Protein AF-A0A8X6MAU3-F1 (afdb_monomer)

Sequence (126 aa):
MGFRVGMELERVCPLLLAALVAVCYSNSLSCGFAYDDIAAVRDNRDLRPHTPLSSIFLNDFWGMPIKKEGSHKSHRLSLDSPDSMNYAVHGLRPFGYHLGECLPMPVRLLFTGTDYFDLTISMFPK

Organism: Nephila pilipes (NCBI:txid299642)

Structure (mmCIF, N/CA/C/O backbone):
data_AF-A0A8X6MAU3-F1
#
_entry.id   AF-A0A8X6MAU3-F1
#
loop_
_atom_site.group_PDB
_atom_site.id
_atom_site.type_symbol
_atom_site.label_atom_id
_atom_site.label_alt_id
_atom_site.label_comp_id
_atom_site.label_asym_id
_atom_site.label_entity_id
_atom_site.label_seq_id
_atom_site.pdbx_PDB_ins_code
_atom_site.Cartn_x
_atom_site.Cartn_y
_atom_site.Cartn_z
_atom_site.occupancy
_atom_site.B_iso_or_equiv
_atom_site.auth_seq_id
_atom_site.auth_comp_id
_atom_site.auth_asym_id
_atom_site.auth_atom_id
_atom_site.pdbx_PDB_model_num
ATOM 1 N N . MET A 1 1 ? 24.290 10.686 -36.282 1.00 55.31 1 MET A N 1
ATOM 2 C CA . MET A 1 1 ? 23.936 9.322 -35.821 1.00 55.31 1 MET A CA 1
ATOM 3 C C . MET A 1 1 ? 23.954 9.200 -34.290 1.00 55.31 1 MET A C 1
ATOM 5 O O . MET A 1 1 ? 22.943 8.794 -33.740 1.00 55.31 1 MET A O 1
ATOM 9 N N . GLY A 1 2 ? 25.026 9.608 -33.588 1.00 59.75 2 GLY A N 1
ATOM 10 C CA . GLY A 1 2 ? 25.167 9.419 -32.126 1.00 59.75 2 GLY A CA 1
ATOM 11 C C . GLY A 1 2 ? 24.144 10.132 -31.223 1.00 59.75 2 GLY A C 1
ATOM 12 O O . GLY A 1 2 ? 23.705 9.555 -30.238 1.00 59.75 2 GLY A O 1
ATOM 13 N N . PHE A 1 3 ? 23.681 11.331 -31.590 1.00 60.38 3 PHE A N 1
ATOM 14 C CA . PHE A 1 3 ? 22.707 12.089 -30.780 1.00 60.38 3 PHE A CA 1
ATOM 15 C C . PHE A 1 3 ? 21.308 11.442 -30.741 1.00 60.38 3 PHE A C 1
ATOM 17 O O . PHE A 1 3 ? 20.596 11.531 -29.749 1.00 60.38 3 PHE A O 1
ATOM 24 N N . ARG A 1 4 ? 20.921 10.740 -31.818 1.00 65.25 4 ARG A N 1
ATOM 25 C CA . ARG A 1 4 ? 19.643 10.012 -31.900 1.00 65.25 4 ARG A CA 1
ATOM 26 C C . ARG A 1 4 ? 19.682 8.718 -31.087 1.00 65.25 4 ARG A C 1
ATOM 28 O O . ARG A 1 4 ? 18.721 8.417 -30.401 1.00 65.25 4 ARG A O 1
ATOM 35 N N . VAL A 1 5 ? 20.804 7.996 -31.125 1.00 65.31 5 VAL A N 1
ATOM 36 C CA . VAL A 1 5 ? 20.996 6.756 -30.353 1.00 65.31 5 VAL A CA 1
ATOM 37 C C . VAL A 1 5 ? 21.020 7.034 -28.846 1.00 65.31 5 VAL A C 1
ATOM 39 O O . VAL A 1 5 ? 20.418 6.278 -28.093 1.00 65.31 5 VAL A O 1
ATOM 42 N N . GLY A 1 6 ? 21.641 8.138 -28.409 1.00 67.38 6 GLY A N 1
ATOM 43 C CA . GLY A 1 6 ? 21.634 8.546 -26.998 1.00 67.38 6 GLY A CA 1
ATOM 44 C C . GLY A 1 6 ? 20.224 8.799 -26.450 1.00 67.38 6 GLY A C 1
ATOM 45 O O . GLY A 1 6 ? 19.868 8.251 -25.414 1.00 67.38 6 GLY A O 1
ATOM 46 N N . MET A 1 7 ? 19.389 9.541 -27.188 1.00 62.12 7 MET A N 1
ATOM 47 C CA . MET A 1 7 ? 18.000 9.816 -26.780 1.00 62.12 7 MET A CA 1
ATOM 48 C C . MET A 1 7 ? 17.105 8.567 -26.759 1.00 62.12 7 MET A C 1
ATOM 50 O O . MET A 1 7 ? 16.216 8.470 -25.917 1.00 62.12 7 MET A O 1
ATOM 54 N N . GLU A 1 8 ? 17.309 7.616 -27.674 1.00 68.00 8 GLU A N 1
ATOM 55 C CA . GLU A 1 8 ? 16.559 6.352 -27.666 1.00 68.00 8 GLU A CA 1
ATOM 56 C C . GLU A 1 8 ? 16.967 5.481 -26.470 1.00 68.00 8 GLU A C 1
ATOM 58 O O . GLU A 1 8 ? 16.110 4.906 -25.802 1.00 68.00 8 GLU A O 1
ATOM 63 N N . LEU A 1 9 ? 18.259 5.440 -26.131 1.00 67.12 9 LEU A N 1
ATOM 64 C CA . LEU A 1 9 ? 18.753 4.665 -24.994 1.00 67.12 9 LEU A CA 1
ATOM 65 C C . LEU A 1 9 ? 18.227 5.209 -23.653 1.00 67.12 9 LEU A C 1
ATOM 67 O O . LEU A 1 9 ? 17.801 4.426 -22.808 1.00 67.12 9 LEU A O 1
ATOM 71 N N . GLU A 1 10 ? 18.161 6.533 -23.483 1.00 73.12 10 GLU A N 1
ATOM 72 C CA . GLU A 1 10 ? 17.582 7.165 -22.284 1.00 73.12 10 GLU A CA 1
ATOM 73 C C . GLU A 1 10 ? 16.088 6.866 -22.092 1.00 73.12 10 GLU A C 1
ATOM 75 O O . GLU A 1 10 ? 15.603 6.850 -20.963 1.00 73.12 10 GLU A O 1
ATOM 80 N N . ARG A 1 11 ? 15.352 6.586 -23.173 1.00 73.69 11 ARG A N 1
ATOM 81 C CA . ARG A 1 11 ? 13.930 6.206 -23.113 1.00 73.69 11 ARG A CA 1
ATOM 82 C C . ARG A 1 11 ? 13.731 4.704 -22.926 1.00 73.69 11 ARG A C 1
ATOM 84 O O . ARG A 1 11 ? 12.782 4.292 -22.265 1.00 73.69 11 ARG A O 1
ATOM 91 N N . VAL A 1 12 ? 14.618 3.887 -23.488 1.00 77.25 12 VAL A N 1
ATOM 92 C CA . VAL A 1 12 ? 14.520 2.420 -23.460 1.00 77.25 12 VAL A CA 1
ATOM 93 C C . VAL A 1 12 ? 15.030 1.838 -22.139 1.00 77.25 12 VAL A C 1
ATOM 95 O O . VAL A 1 12 ? 14.399 0.937 -21.589 1.00 77.25 12 VAL A O 1
ATOM 98 N N . CYS A 1 13 ? 16.117 2.371 -21.577 1.00 81.81 13 CYS A N 1
ATOM 99 C CA . CYS A 1 13 ? 16.667 1.927 -20.293 1.00 81.81 13 CYS A CA 1
ATOM 100 C C . CYS A 1 13 ? 15.652 1.909 -19.131 1.00 81.81 13 CYS A C 1
ATOM 102 O O . CYS A 1 13 ? 15.557 0.875 -18.466 1.00 81.81 13 CYS A O 1
ATOM 104 N N . PRO A 1 14 ? 14.860 2.970 -18.866 1.00 83.56 14 PRO A N 1
ATOM 105 C CA . PRO A 1 14 ? 13.889 2.946 -17.772 1.00 83.56 14 PRO A CA 1
ATOM 106 C C . PRO A 1 14 ? 12.753 1.944 -18.009 1.00 83.56 14 PRO A C 1
ATOM 108 O O . PRO A 1 14 ? 12.280 1.335 -17.053 1.00 83.56 14 PRO A O 1
ATOM 111 N N . LEU A 1 15 ? 12.345 1.717 -19.263 1.00 83.88 15 LEU A N 1
ATOM 112 C CA . LEU A 1 15 ? 11.324 0.718 -19.601 1.00 83.88 15 LEU A CA 1
ATOM 113 C C . LEU A 1 15 ? 11.836 -0.710 -19.388 1.00 83.88 15 LEU A C 1
ATOM 115 O O . LEU A 1 15 ? 11.117 -1.544 -18.844 1.00 83.88 15 LEU A O 1
ATOM 119 N N . LEU A 1 16 ? 13.087 -0.983 -19.769 1.00 86.19 16 LEU A N 1
ATOM 120 C CA . LEU A 1 16 ? 13.729 -2.274 -19.521 1.00 86.19 16 LEU A CA 1
ATOM 121 C C . LEU A 1 16 ? 13.905 -2.539 -18.024 1.00 86.19 16 LEU A C 1
ATOM 123 O O . LEU A 1 16 ? 13.628 -3.643 -17.566 1.00 86.19 16 LEU A O 1
ATOM 127 N N . LEU A 1 17 ? 14.315 -1.526 -17.257 1.00 84.56 17 LEU A N 1
ATOM 128 C CA . LEU A 1 17 ? 14.415 -1.623 -15.801 1.00 84.56 17 LEU A CA 1
ATOM 129 C C . LEU A 1 17 ? 13.045 -1.869 -15.162 1.00 84.56 17 LEU A C 1
ATOM 131 O O . LEU A 1 17 ? 12.924 -2.759 -14.326 1.00 84.56 17 LEU A O 1
ATOM 135 N N . ALA A 1 18 ? 12.006 -1.144 -15.585 1.00 83.50 18 ALA A N 1
ATOM 136 C CA . ALA A 1 18 ? 10.645 -1.355 -15.094 1.00 83.50 18 ALA A CA 1
ATOM 137 C C . ALA A 1 18 ? 10.136 -2.772 -15.407 1.00 83.50 18 ALA A C 1
ATOM 139 O O . ALA A 1 18 ? 9.569 -3.424 -14.534 1.00 83.50 18 ALA A O 1
ATOM 140 N N . ALA A 1 19 ? 10.387 -3.279 -16.618 1.00 85.00 19 ALA A N 1
ATOM 141 C CA . ALA A 1 19 ? 10.021 -4.640 -17.002 1.00 85.00 19 ALA A CA 1
ATOM 142 C C . ALA A 1 19 ? 10.773 -5.695 -16.178 1.00 85.00 19 ALA A C 1
ATOM 144 O O . ALA A 1 19 ? 10.167 -6.662 -15.722 1.00 85.00 19 ALA A O 1
ATOM 145 N N . LEU A 1 20 ? 12.075 -5.502 -15.946 1.00 86.69 20 LEU A N 1
ATOM 146 C CA . LEU A 1 20 ? 12.877 -6.407 -15.126 1.00 86.69 20 LEU A CA 1
ATOM 147 C C . LEU A 1 20 ? 12.354 -6.457 -13.684 1.00 86.69 20 LEU A C 1
ATOM 149 O O . LEU A 1 20 ? 12.156 -7.542 -13.146 1.00 86.69 20 LEU A O 1
ATOM 153 N N . VAL A 1 21 ? 12.075 -5.295 -13.085 1.00 84.00 21 VAL A N 1
ATOM 154 C CA . VAL A 1 21 ? 11.490 -5.189 -11.740 1.00 84.00 21 VAL A CA 1
ATOM 155 C C . VAL A 1 21 ? 10.139 -5.905 -11.689 1.00 84.00 21 VAL A C 1
ATOM 157 O O . VAL A 1 21 ? 9.944 -6.760 -10.830 1.00 84.00 21 VAL A O 1
ATOM 160 N N . ALA A 1 22 ? 9.242 -5.646 -12.643 1.00 82.62 22 ALA A N 1
ATOM 161 C CA . ALA A 1 22 ? 7.939 -6.306 -12.698 1.00 82.62 22 ALA A CA 1
ATOM 162 C C . ALA A 1 22 ? 8.058 -7.837 -12.791 1.00 82.62 22 ALA A C 1
ATOM 164 O O . ALA A 1 22 ? 7.322 -8.554 -12.119 1.00 82.62 22 ALA A O 1
ATOM 165 N N . VAL A 1 23 ? 9.007 -8.360 -13.576 1.00 86.50 23 VAL A N 1
ATOM 166 C CA . VAL A 1 23 ? 9.257 -9.809 -13.661 1.00 86.50 23 VAL A CA 1
ATOM 167 C C . VAL A 1 23 ? 9.797 -10.352 -12.338 1.00 86.50 23 VAL A C 1
ATOM 169 O O . VAL A 1 23 ? 9.287 -11.361 -11.851 1.00 86.50 23 VAL A O 1
ATOM 172 N N . CYS A 1 24 ? 10.780 -9.685 -11.730 1.00 84.69 24 CYS A N 1
ATOM 173 C CA . CYS A 1 24 ? 11.375 -10.106 -10.460 1.00 84.69 24 CYS A CA 1
ATOM 174 C C . CYS A 1 24 ? 10.362 -10.156 -9.309 1.00 84.69 24 CYS A C 1
ATOM 176 O O . CYS A 1 24 ? 10.448 -11.065 -8.489 1.00 84.69 24 CYS A O 1
ATOM 178 N N . TYR A 1 25 ? 9.413 -9.215 -9.267 1.00 81.56 25 TYR A N 1
ATOM 179 C CA . TYR A 1 25 ? 8.375 -9.146 -8.233 1.00 81.56 25 TYR A CA 1
ATOM 180 C C . TYR A 1 25 ? 7.060 -9.829 -8.629 1.00 81.56 25 TYR A C 1
ATOM 182 O O . TYR A 1 25 ? 6.158 -9.939 -7.809 1.00 81.56 25 TYR A O 1
ATOM 1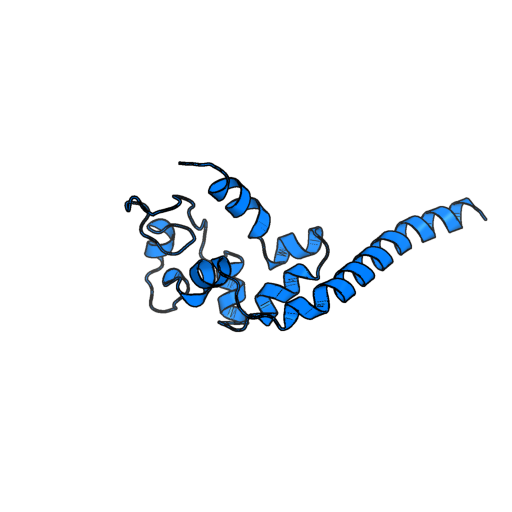90 N N . SER A 1 26 ? 6.930 -10.367 -9.844 1.00 82.44 26 SER A N 1
ATOM 191 C CA . SER A 1 26 ? 5.694 -11.040 -10.282 1.00 82.44 26 SER A CA 1
ATOM 192 C C . SER A 1 26 ? 5.281 -12.217 -9.387 1.00 82.44 26 SER A C 1
ATOM 194 O O . SER A 1 26 ? 4.095 -12.524 -9.261 1.00 82.44 26 SER A O 1
ATOM 196 N N . ASN A 1 27 ? 6.247 -12.860 -8.726 1.00 84.19 27 ASN A N 1
ATOM 197 C CA . ASN A 1 27 ? 5.998 -13.932 -7.768 1.00 84.19 27 ASN A CA 1
ATOM 198 C C . ASN A 1 27 ? 5.287 -13.442 -6.494 1.00 84.19 27 ASN A C 1
ATOM 200 O O . ASN A 1 27 ? 4.535 -14.214 -5.899 1.00 84.19 27 ASN A O 1
ATOM 204 N N . SER A 1 28 ? 5.474 -12.179 -6.095 1.00 79.44 28 SER A N 1
ATOM 205 C CA . SER A 1 28 ? 4.835 -11.610 -4.904 1.00 79.44 28 SER A CA 1
ATOM 206 C C . SER A 1 28 ? 3.335 -11.385 -5.100 1.00 79.44 28 SER A C 1
ATOM 208 O O . SER A 1 28 ? 2.581 -11.417 -4.133 1.00 79.44 28 SER A O 1
ATOM 210 N N . LEU A 1 29 ? 2.864 -11.277 -6.349 1.00 78.75 29 LEU A N 1
ATOM 211 C CA . LEU A 1 29 ? 1.441 -11.111 -6.675 1.00 78.75 29 LEU A CA 1
ATOM 212 C C . LEU A 1 29 ? 0.566 -12.273 -6.193 1.00 78.75 29 LEU A C 1
ATOM 214 O O . LEU A 1 29 ? -0.632 -12.099 -5.969 1.00 78.75 29 LEU A O 1
ATOM 218 N N . SER A 1 30 ? 1.155 -13.463 -6.061 1.00 80.06 30 SER A N 1
ATOM 219 C CA . SER A 1 30 ? 0.460 -14.664 -5.583 1.00 80.06 30 SER A CA 1
ATOM 220 C C . SER A 1 30 ? 0.566 -14.853 -4.067 1.00 80.06 30 SER A C 1
ATOM 222 O O . SER A 1 30 ? 0.013 -15.816 -3.533 1.00 80.06 30 SER A O 1
ATOM 224 N N . CYS A 1 31 ? 1.269 -13.963 -3.363 1.00 83.19 31 CYS A N 1
ATOM 225 C CA . CYS A 1 31 ? 1.396 -1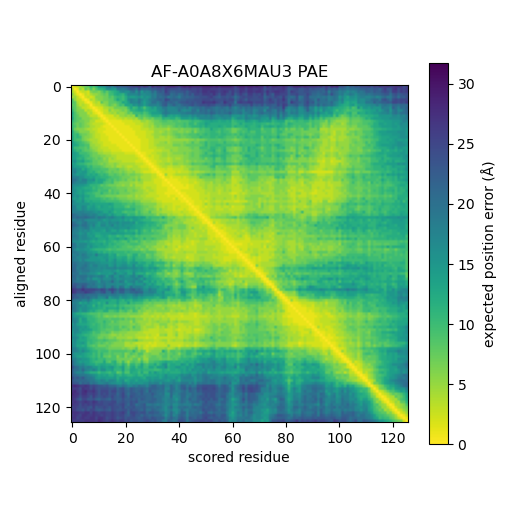4.027 -1.915 1.00 83.19 31 CYS A CA 1
ATOM 226 C C . CYS A 1 31 ? 0.099 -13.600 -1.216 1.00 83.19 31 CYS A C 1
ATOM 228 O O . CYS A 1 31 ? -0.708 -12.829 -1.736 1.00 83.19 31 CYS A O 1
ATOM 230 N N . GLY A 1 32 ? -0.093 -14.115 -0.001 1.00 82.00 32 GLY A N 1
ATOM 231 C CA . GLY A 1 32 ? -1.137 -13.641 0.904 1.00 82.00 32 GLY A CA 1
ATOM 232 C C . GLY A 1 32 ? -0.823 -12.257 1.475 1.00 82.00 32 GLY A C 1
ATOM 233 O O . GLY A 1 32 ? 0.194 -11.649 1.147 1.00 82.00 32 GLY A O 1
ATOM 234 N N . PHE A 1 33 ? -1.698 -11.777 2.354 1.00 81.12 33 PHE A N 1
ATOM 235 C CA . PHE A 1 33 ? -1.437 -10.573 3.140 1.00 81.12 33 PHE A CA 1
ATOM 236 C C . PHE A 1 33 ? -0.263 -10.787 4.098 1.00 81.12 33 PHE A C 1
ATOM 238 O O . PHE A 1 33 ? -0.209 -11.805 4.798 1.00 81.12 33 PHE A O 1
ATOM 245 N N . ALA A 1 34 ? 0.657 -9.827 4.121 1.00 80.00 34 ALA A N 1
ATOM 246 C CA . ALA A 1 34 ? 1.715 -9.754 5.113 1.00 80.00 34 ALA A CA 1
ATOM 247 C C . ALA A 1 34 ? 1.164 -9.236 6.456 1.00 80.00 34 ALA A C 1
ATOM 249 O O . ALA A 1 34 ? -0.019 -8.921 6.592 1.00 80.00 34 ALA A O 1
ATOM 250 N N . TYR A 1 35 ? 2.021 -9.198 7.478 1.00 75.44 35 TYR A N 1
ATOM 251 C CA . TYR A 1 35 ? 1.625 -8.894 8.857 1.00 75.44 35 TYR A CA 1
ATOM 252 C C . TYR A 1 35 ? 0.879 -7.556 8.993 1.00 75.44 35 TYR A C 1
ATOM 254 O O . TYR A 1 35 ? -0.176 -7.504 9.623 1.00 75.44 35 TYR A O 1
ATOM 262 N N . ASP A 1 36 ? 1.382 -6.508 8.345 1.00 76.31 36 ASP A N 1
ATOM 263 C CA . ASP A 1 36 ? 0.778 -5.177 8.396 1.00 76.31 36 ASP A CA 1
ATOM 264 C C . ASP A 1 36 ? -0.513 -5.110 7.559 1.00 76.31 36 ASP A C 1
ATOM 266 O O . ASP A 1 36 ? -1.547 -4.649 8.046 1.00 76.31 36 ASP A O 1
ATOM 270 N N . ASP A 1 37 ? -0.529 -5.689 6.355 1.00 76.94 37 ASP A N 1
ATOM 271 C CA . ASP A 1 37 ? -1.728 -5.744 5.501 1.00 76.94 37 ASP A CA 1
ATOM 272 C C . ASP A 1 37 ? -2.935 -6.357 6.228 1.00 76.94 37 ASP A C 1
ATOM 274 O O . ASP A 1 37 ? -4.083 -5.930 6.072 1.00 76.94 37 ASP A O 1
ATOM 278 N N . ILE A 1 38 ? -2.679 -7.373 7.056 1.00 79.19 38 ILE A N 1
ATOM 279 C CA . ILE A 1 38 ? -3.704 -8.015 7.873 1.00 79.19 38 ILE A CA 1
ATOM 280 C C . ILE A 1 38 ? -4.375 -6.993 8.794 1.00 79.19 38 ILE A C 1
ATOM 282 O O . ILE A 1 38 ? -5.604 -6.937 8.837 1.00 79.19 38 ILE A O 1
ATOM 286 N N . ALA A 1 39 ? -3.599 -6.180 9.506 1.00 79.50 39 ALA A N 1
ATOM 287 C CA . ALA A 1 39 ? -4.145 -5.187 10.418 1.00 79.50 39 ALA A CA 1
ATOM 288 C C . ALA A 1 39 ? -4.850 -4.051 9.658 1.00 79.50 39 ALA A C 1
ATOM 290 O O . ALA A 1 39 ? -5.964 -3.679 10.020 1.00 79.50 39 ALA A O 1
ATOM 291 N N . ALA A 1 40 ? -4.252 -3.548 8.574 1.00 76.00 40 ALA A N 1
ATOM 292 C CA . ALA A 1 40 ? -4.762 -2.394 7.827 1.00 76.00 40 ALA A CA 1
ATOM 293 C C . ALA A 1 40 ? -6.002 -2.693 6.968 1.00 76.00 40 ALA A C 1
ATOM 295 O O . ALA A 1 40 ? -6.835 -1.804 6.755 1.00 76.00 40 ALA A O 1
ATOM 296 N N . VAL A 1 41 ? -6.133 -3.930 6.476 1.00 80.19 41 VAL A N 1
ATOM 297 C CA . VAL A 1 41 ? -7.167 -4.330 5.509 1.00 80.19 41 VAL A CA 1
ATOM 298 C C . VAL A 1 41 ? -8.122 -5.361 6.100 1.00 80.19 41 VAL A C 1
ATOM 300 O O . VAL A 1 41 ? -9.344 -5.165 6.138 1.00 80.19 41 VAL A O 1
ATOM 303 N N . ARG A 1 42 ? -7.579 -6.494 6.557 1.00 82.12 42 ARG A N 1
ATOM 304 C CA . ARG A 1 42 ? -8.405 -7.624 6.988 1.00 82.12 42 ARG A CA 1
ATOM 305 C C . ARG A 1 42 ? -9.082 -7.349 8.318 1.00 82.12 42 ARG A C 1
ATOM 307 O O . ARG A 1 42 ? -10.274 -7.606 8.429 1.00 82.12 42 ARG A O 1
ATOM 314 N N . ASP A 1 43 ? -8.369 -6.821 9.298 1.00 82.88 43 ASP A N 1
ATOM 315 C CA . ASP A 1 43 ? -8.879 -6.684 10.662 1.00 82.88 43 ASP A CA 1
ATOM 316 C C . ASP A 1 43 ? -9.404 -5.263 10.941 1.00 82.88 43 ASP A C 1
ATOM 318 O O . ASP A 1 43 ? -10.172 -5.056 11.886 1.00 82.88 43 ASP A O 1
ATOM 322 N N . ASN A 1 44 ? -9.102 -4.311 10.052 1.00 83.75 44 ASN A N 1
ATOM 323 C CA . ASN A 1 44 ? -9.605 -2.948 10.123 1.00 83.75 44 ASN A CA 1
ATOM 324 C C . ASN A 1 44 ? -11.129 -2.896 9.924 1.00 83.75 44 ASN A C 1
ATOM 326 O O . ASN A 1 44 ? -11.675 -3.198 8.856 1.00 83.75 44 ASN A O 1
ATOM 330 N N . ARG A 1 45 ? -11.831 -2.485 10.981 1.00 81.81 45 ARG A N 1
ATOM 331 C CA . ARG A 1 45 ? -13.292 -2.360 10.994 1.00 81.81 45 ARG A CA 1
ATOM 332 C C . ARG A 1 45 ? -13.782 -1.130 10.242 1.00 81.81 45 ARG A C 1
ATOM 334 O O . ARG A 1 45 ? -14.927 -1.140 9.800 1.00 81.81 45 ARG A O 1
ATOM 341 N N . ASP A 1 46 ? -12.942 -0.123 10.044 1.00 81.94 46 ASP A N 1
ATOM 342 C CA . ASP A 1 46 ? -13.319 1.122 9.370 1.00 81.94 46 ASP A CA 1
ATOM 343 C C . ASP A 1 46 ? -13.578 0.922 7.873 1.00 81.94 46 ASP A C 1
ATOM 345 O O . ASP A 1 46 ? -14.315 1.685 7.261 1.00 81.94 46 ASP A O 1
ATOM 349 N N . LEU A 1 47 ? -13.067 -0.172 7.299 1.00 79.19 47 LEU A N 1
ATOM 350 C CA . LEU A 1 47 ? -13.345 -0.586 5.922 1.00 79.19 47 LEU A CA 1
ATOM 351 C C . LEU A 1 47 ? -14.708 -1.273 5.746 1.00 79.19 47 LEU A C 1
ATOM 353 O O . LEU A 1 47 ? -15.088 -1.632 4.632 1.00 79.19 47 LEU A O 1
ATOM 357 N N . ARG A 1 48 ? -15.443 -1.537 6.833 1.00 84.69 48 ARG A N 1
ATOM 358 C CA . ARG A 1 48 ? -16.722 -2.248 6.753 1.00 84.69 48 ARG A CA 1
ATOM 359 C C . ARG A 1 48 ? -17.855 -1.277 6.423 1.00 84.69 48 ARG A C 1
ATOM 361 O O . ARG A 1 48 ? -17.963 -0.240 7.069 1.00 84.69 48 ARG A O 1
ATOM 368 N N . PRO A 1 49 ? -18.781 -1.652 5.521 1.00 75.12 49 PRO A N 1
ATOM 369 C CA . PRO A 1 49 ? -19.870 -0.770 5.091 1.00 75.12 49 PRO A CA 1
ATOM 370 C C . PRO A 1 49 ? -20.848 -0.404 6.219 1.00 75.12 49 PRO A C 1
ATOM 372 O O . PRO A 1 49 ? -21.604 0.553 6.097 1.00 75.12 49 PRO A O 1
ATOM 375 N N . HIS A 1 50 ? -20.855 -1.168 7.314 1.00 78.75 50 HIS A N 1
ATOM 376 C CA . HIS A 1 50 ? -21.711 -0.930 8.479 1.00 78.75 50 HIS A CA 1
ATOM 377 C C . HIS A 1 50 ? -21.056 -0.054 9.554 1.00 78.75 50 HIS A C 1
ATOM 379 O O . HIS A 1 50 ? -21.705 0.276 10.547 1.00 78.75 50 HIS A O 1
ATOM 385 N N . THR A 1 51 ? -19.780 0.294 9.395 1.00 78.50 51 THR A N 1
ATOM 386 C CA . THR A 1 51 ? -19.062 1.111 10.370 1.00 78.50 51 THR A CA 1
ATOM 387 C C . THR A 1 51 ? -19.388 2.587 10.133 1.00 78.50 51 THR A C 1
ATOM 389 O O . THR A 1 51 ? -19.350 3.049 8.992 1.00 78.50 51 THR A O 1
ATOM 392 N N . PRO A 1 52 ? -19.748 3.352 11.181 1.00 80.38 52 PRO A N 1
ATOM 393 C CA . PRO A 1 52 ? -20.059 4.764 11.024 1.00 80.38 52 PRO A CA 1
ATOM 394 C C . PRO A 1 52 ? -18.820 5.539 10.572 1.00 80.38 52 PRO A C 1
ATOM 396 O O . PRO A 1 52 ? -17.759 5.404 11.167 1.00 80.38 52 PRO A O 1
ATOM 399 N N . LEU A 1 53 ? -18.982 6.426 9.587 1.00 74.94 53 LEU A N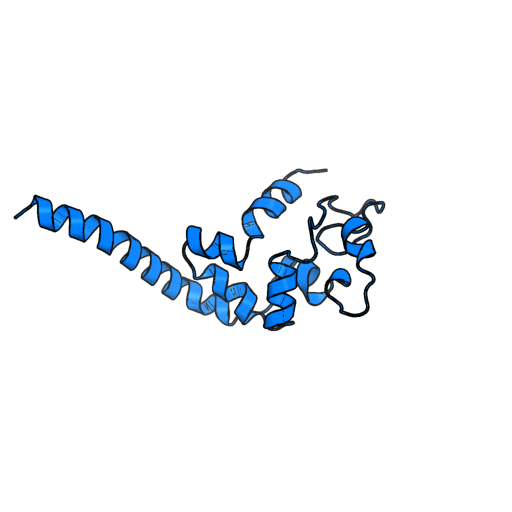 1
ATOM 400 C CA . LEU A 1 53 ? -17.889 7.221 9.006 1.00 74.94 53 LEU A CA 1
ATOM 401 C C . LEU A 1 53 ? -17.126 8.081 10.026 1.00 74.94 53 LEU A C 1
ATOM 403 O O . LEU A 1 53 ? -15.990 8.478 9.787 1.00 74.94 53 LEU A O 1
ATOM 407 N N . SER A 1 54 ? -17.736 8.364 11.178 1.00 77.69 54 SER A N 1
ATOM 408 C CA . SER A 1 54 ? -17.079 9.055 12.286 1.00 77.69 54 SER A CA 1
ATOM 409 C C . SER A 1 54 ? -15.923 8.258 12.895 1.00 77.69 54 SER A C 1
ATOM 411 O O . SER A 1 54 ? -15.021 8.868 13.465 1.00 77.69 54 SER A O 1
ATOM 413 N N . SER A 1 55 ? -15.913 6.925 12.774 1.00 76.75 55 SER A N 1
ATOM 414 C CA . SER A 1 55 ? -14.842 6.080 13.314 1.00 76.75 55 SER A CA 1
ATOM 415 C C . SER A 1 55 ? -13.493 6.366 12.656 1.00 76.75 55 SER A C 1
ATOM 417 O O . SER A 1 55 ? -12.475 6.325 13.335 1.00 76.75 55 SER A O 1
ATOM 419 N N . ILE A 1 5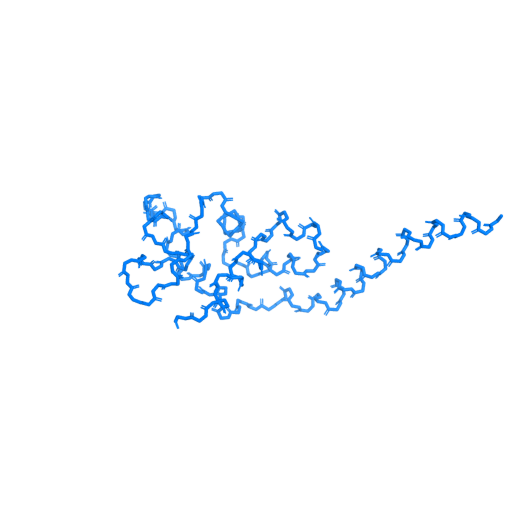6 ? -13.493 6.784 11.390 1.00 74.38 56 ILE A N 1
ATOM 420 C CA . ILE A 1 56 ? -12.289 7.073 10.595 1.00 74.38 56 ILE A CA 1
ATOM 421 C C . ILE A 1 56 ? -11.490 8.240 11.183 1.00 74.38 56 ILE A C 1
ATOM 423 O O . ILE A 1 56 ? -10.266 8.254 11.115 1.00 74.38 56 ILE A O 1
ATOM 427 N N . PHE A 1 57 ? -12.173 9.186 11.831 1.00 74.94 57 PHE A N 1
ATOM 428 C CA . PHE A 1 57 ? -11.536 10.314 12.515 1.00 74.94 57 PHE A CA 1
ATOM 429 C C . PHE A 1 57 ? -11.199 10.023 13.984 1.00 74.94 57 PHE A C 1
ATOM 431 O O . PHE A 1 57 ? -10.466 10.780 14.617 1.00 74.94 57 PHE A O 1
ATOM 438 N N . LEU A 1 58 ? -11.760 8.957 14.559 1.00 79.88 58 LEU A N 1
ATOM 439 C CA . LEU A 1 58 ? -11.602 8.599 15.974 1.00 79.88 58 LEU A CA 1
ATOM 440 C C . LEU A 1 58 ? -10.599 7.459 16.189 1.00 79.88 58 LEU A C 1
ATOM 442 O O . LEU A 1 58 ? -10.075 7.296 17.298 1.00 79.88 58 LEU A O 1
ATOM 446 N N . ASN A 1 59 ? -10.333 6.694 15.138 1.00 81.25 59 ASN A N 1
ATOM 447 C CA . ASN A 1 59 ? -9.370 5.614 15.103 1.00 81.25 59 ASN A CA 1
ATOM 448 C C . ASN A 1 59 ? -8.080 6.054 14.397 1.00 81.25 59 ASN A C 1
ATOM 450 O O . ASN A 1 59 ? -8.030 7.064 13.688 1.00 81.25 59 ASN A O 1
ATOM 454 N N . ASP A 1 60 ? -7.019 5.298 14.640 1.00 80.06 60 ASP A N 1
ATOM 455 C CA . ASP A 1 60 ? -5.792 5.362 13.870 1.00 80.06 60 ASP A CA 1
ATOM 456 C C . ASP A 1 60 ? -5.900 4.551 12.571 1.00 80.06 60 ASP A C 1
ATOM 458 O O . ASP A 1 60 ? -6.922 3.926 12.281 1.00 80.06 60 ASP A O 1
ATOM 462 N N . PHE A 1 61 ? -4.835 4.569 11.775 1.00 74.56 61 PHE A N 1
ATOM 463 C CA . PHE A 1 61 ? -4.756 3.922 10.471 1.00 74.56 61 PHE A CA 1
ATOM 464 C C . PHE A 1 61 ? -5.126 2.429 10.508 1.00 74.56 61 PHE A C 1
ATOM 466 O O . PHE A 1 61 ? -5.735 1.913 9.568 1.00 74.56 61 PHE A O 1
ATOM 473 N N . TRP A 1 62 ? -4.830 1.757 11.621 1.00 77.75 62 TRP A N 1
ATOM 474 C CA . TRP A 1 62 ? -5.066 0.329 11.836 1.00 77.75 62 TRP A CA 1
ATOM 475 C C . TRP A 1 62 ? -6.472 0.026 12.383 1.00 77.75 62 TRP A C 1
ATOM 477 O O . TRP A 1 62 ? -6.797 -1.128 12.662 1.00 77.75 62 TRP A O 1
ATOM 487 N N . GLY A 1 63 ? -7.318 1.047 12.558 1.00 74.81 63 GLY A N 1
ATOM 488 C CA . GLY A 1 63 ? -8.665 0.912 13.112 1.00 74.81 63 GLY A CA 1
ATOM 489 C C . GLY A 1 63 ? -8.701 0.821 14.642 1.00 74.81 63 GLY A C 1
ATOM 490 O O . GLY A 1 63 ? -9.688 0.351 15.217 1.00 74.81 63 GLY A O 1
ATOM 491 N N . MET A 1 64 ? -7.634 1.243 15.329 1.00 80.38 64 MET A N 1
ATOM 492 C CA . MET A 1 64 ? -7.560 1.279 16.789 1.00 80.38 64 MET A CA 1
ATOM 493 C C . MET A 1 64 ? -7.949 2.669 17.312 1.00 80.38 64 MET A C 1
ATOM 495 O O . MET A 1 64 ? -7.451 3.667 16.804 1.00 80.38 64 MET A O 1
ATOM 499 N N . PRO A 1 65 ? -8.778 2.793 18.366 1.00 83.06 65 PRO A N 1
ATOM 500 C CA . PRO A 1 65 ? -9.130 4.103 18.912 1.00 83.06 65 PRO A CA 1
ATOM 501 C C . PRO A 1 65 ? -7.890 4.898 19.327 1.00 83.06 65 PRO A C 1
ATOM 503 O O . PRO A 1 65 ? -7.095 4.409 20.134 1.00 83.06 65 PRO A O 1
ATOM 506 N N . ILE A 1 66 ? -7.761 6.145 18.862 1.00 79.31 66 ILE A N 1
ATOM 507 C CA . ILE A 1 66 ? -6.525 6.929 19.045 1.00 79.31 66 ILE A CA 1
ATOM 508 C C . ILE A 1 66 ? -6.168 7.194 20.517 1.00 79.31 66 ILE A C 1
ATOM 510 O O . ILE A 1 66 ? -5.016 7.413 20.886 1.00 79.31 66 ILE A O 1
ATOM 514 N N . LYS A 1 67 ? -7.174 7.152 21.395 1.00 80.00 67 LYS A N 1
ATOM 515 C CA . LYS A 1 67 ? -7.014 7.351 22.841 1.00 80.00 67 LYS A CA 1
ATOM 516 C C . LYS A 1 67 ? -6.369 6.156 23.553 1.00 80.00 67 LYS A C 1
ATOM 518 O O . LYS A 1 67 ? -6.029 6.274 24.725 1.00 80.00 67 LYS A O 1
ATOM 523 N N . LYS A 1 68 ? -6.240 5.002 22.893 1.00 80.12 68 LYS A N 1
ATOM 524 C CA . LYS A 1 68 ? -5.657 3.794 23.483 1.00 80.12 68 LYS A CA 1
ATOM 525 C C . LYS A 1 68 ? -4.129 3.865 23.408 1.00 80.12 68 LYS A C 1
ATOM 527 O O . LYS A 1 68 ? -3.582 4.203 22.368 1.00 80.12 68 LYS A O 1
ATOM 532 N N . GLU A 1 69 ? -3.425 3.479 24.472 1.00 75.00 69 GLU A N 1
ATOM 533 C CA . GLU A 1 69 ? -1.945 3.526 24.538 1.00 75.00 69 GLU A CA 1
ATOM 534 C C . GLU A 1 69 ? -1.232 2.682 23.464 1.00 75.00 69 GLU A C 1
ATOM 536 O O . GLU A 1 69 ? -0.085 2.948 23.092 1.00 75.00 69 GLU A O 1
ATOM 541 N N . GLY A 1 70 ? -1.918 1.662 22.943 1.00 72.50 70 GLY A N 1
ATOM 542 C CA . GLY A 1 70 ? -1.435 0.842 21.834 1.00 72.50 70 GLY A CA 1
ATOM 543 C C . GLY A 1 70 ? -1.566 1.498 20.458 1.00 72.50 70 GLY A C 1
ATOM 544 O O . GLY A 1 70 ? -0.987 0.973 19.519 1.00 72.50 70 GLY A O 1
ATOM 545 N N . SER A 1 71 ? -2.278 2.623 20.335 1.00 75.62 71 SER A N 1
ATOM 546 C CA . SER A 1 71 ? -2.470 3.304 19.055 1.00 75.62 71 SER A CA 1
ATOM 547 C C . SER A 1 71 ? -1.161 3.892 18.536 1.00 75.62 71 SER A C 1
ATOM 549 O O . SER A 1 71 ? -0.344 4.411 19.305 1.00 75.62 71 SER A O 1
ATOM 551 N N . HIS A 1 72 ? -0.984 3.835 17.218 1.00 70.00 72 HIS A N 1
ATOM 552 C CA . HIS A 1 72 ? 0.157 4.449 16.538 1.00 70.00 72 HIS A CA 1
ATOM 553 C C . HIS A 1 72 ? -0.060 5.950 16.299 1.00 70.00 72 HIS A C 1
ATOM 555 O O . HIS A 1 72 ? 0.856 6.646 15.876 1.00 70.00 72 HIS A O 1
ATOM 561 N N . LYS A 1 73 ? -1.260 6.465 16.614 1.00 71.12 73 LYS A N 1
ATOM 562 C CA . LYS A 1 73 ? -1.657 7.875 16.476 1.00 71.12 73 LYS A CA 1
ATOM 563 C C . LYS A 1 73 ? -1.496 8.450 15.059 1.00 71.12 73 LYS A C 1
ATOM 565 O O . LYS A 1 73 ? -1.574 9.664 14.890 1.00 71.12 73 LYS A O 1
ATOM 570 N N . SER A 1 74 ? -1.329 7.601 14.044 1.00 70.69 74 SER A N 1
ATOM 571 C CA . SER A 1 74 ? -1.475 7.966 12.636 1.00 70.69 74 SER A CA 1
ATOM 572 C C . SER A 1 74 ? -2.956 7.938 12.278 1.00 70.69 74 SER A C 1
ATOM 574 O O . SER A 1 74 ? -3.611 6.923 12.455 1.00 70.69 74 SER A O 1
ATOM 576 N N . HIS A 1 75 ? -3.528 9.043 11.809 1.00 63.72 75 HIS A N 1
ATOM 577 C CA . HIS A 1 75 ? -4.928 9.062 11.374 1.00 63.72 75 HIS A CA 1
ATOM 578 C C . HIS A 1 75 ? -5.059 8.713 9.890 1.00 63.72 75 HIS A C 1
ATOM 580 O O . HIS A 1 75 ? -4.252 9.167 9.076 1.00 63.72 75 HIS A O 1
ATOM 586 N N . ARG A 1 76 ? -6.138 8.008 9.514 1.00 67.12 76 ARG A N 1
ATOM 587 C CA . ARG A 1 76 ? -6.592 7.986 8.116 1.00 67.12 76 ARG A CA 1
ATOM 588 C C . ARG A 1 76 ? -7.231 9.330 7.791 1.00 67.12 76 ARG A C 1
ATOM 590 O O . ARG A 1 76 ? -8.224 9.719 8.396 1.00 67.12 76 ARG A O 1
ATOM 597 N N . LEU A 1 77 ? -6.643 10.045 6.837 1.00 58.38 77 LEU A N 1
ATOM 598 C CA . LEU A 1 77 ? -7.086 11.392 6.472 1.00 58.38 77 LEU A CA 1
ATOM 599 C C . LEU A 1 77 ? -8.473 11.421 5.794 1.00 58.38 77 LEU A C 1
ATOM 601 O O . LEU A 1 77 ? -9.144 12.447 5.889 1.00 58.38 77 LEU A O 1
ATOM 605 N N . SER A 1 78 ? -8.934 10.338 5.149 1.00 60.72 78 SER A N 1
ATOM 606 C CA . SER A 1 78 ? -10.275 10.269 4.535 1.00 60.72 78 SER A CA 1
ATOM 607 C C . SER A 1 78 ? -10.732 8.841 4.172 1.00 60.72 78 SER A C 1
ATOM 609 O O . SER A 1 78 ? -9.932 7.906 4.129 1.00 60.72 78 SER A O 1
ATOM 611 N N . LEU A 1 79 ? -12.033 8.698 3.869 1.00 61.91 79 LEU A N 1
ATOM 612 C CA . LEU A 1 79 ? -12.658 7.520 3.226 1.00 61.91 79 LEU A CA 1
ATOM 613 C C . LEU A 1 79 ? -12.139 7.238 1.819 1.00 61.91 79 LEU A C 1
ATOM 615 O O . LEU A 1 79 ? -12.234 6.111 1.345 1.00 61.91 79 LEU A O 1
ATOM 619 N N . ASP A 1 80 ? -11.594 8.260 1.169 1.00 61.59 80 ASP A N 1
ATOM 620 C CA . ASP A 1 80 ? -11.021 8.175 -0.172 1.00 61.59 80 ASP A CA 1
ATOM 621 C C . ASP A 1 80 ? -9.565 7.691 -0.126 1.00 61.59 80 ASP A C 1
ATOM 623 O O . ASP A 1 80 ? -8.814 7.857 -1.086 1.00 61.59 80 ASP A O 1
ATOM 627 N N . SER A 1 81 ? -9.128 7.128 1.007 1.00 65.69 81 SER A N 1
ATOM 628 C CA . SER A 1 81 ? -7.784 6.586 1.119 1.00 65.69 81 SER A CA 1
ATOM 629 C C . SER A 1 81 ? -7.591 5.416 0.141 1.00 65.69 81 SER A C 1
ATOM 631 O O . SER A 1 81 ? -8.527 4.639 -0.087 1.00 65.69 81 SER A O 1
ATOM 633 N N . PRO A 1 82 ? -6.374 5.236 -0.399 1.00 68.88 82 PRO A N 1
ATOM 634 C CA . PRO A 1 82 ? -6.058 4.158 -1.331 1.00 68.88 82 PRO A CA 1
ATOM 635 C C . PRO A 1 82 ? -6.487 2.778 -0.830 1.00 68.88 82 PRO A C 1
ATOM 637 O O . PRO A 1 82 ? -7.108 2.040 -1.582 1.00 68.88 82 PRO A O 1
ATOM 640 N N . ASP A 1 83 ? -6.274 2.450 0.450 1.00 67.94 83 ASP A N 1
ATOM 641 C CA . ASP A 1 83 ? -6.731 1.179 1.037 1.00 67.94 83 ASP A CA 1
ATOM 642 C C . ASP A 1 83 ? -8.245 0.996 0.999 1.00 67.94 83 ASP A C 1
ATOM 644 O O . ASP A 1 83 ? -8.731 -0.118 0.813 1.00 67.94 83 ASP A O 1
ATOM 648 N N . SER A 1 84 ? -8.996 2.078 1.206 1.00 72.75 84 SER A N 1
ATOM 649 C CA . SER A 1 84 ? -10.458 2.052 1.206 1.00 72.75 84 SER A CA 1
ATOM 650 C C . SER A 1 84 ? -10.985 1.854 -0.210 1.00 72.75 84 SER A C 1
ATOM 652 O O . SER A 1 84 ? -11.872 1.029 -0.430 1.00 72.75 84 SER A O 1
ATOM 654 N N . MET A 1 85 ? -10.379 2.528 -1.190 1.00 71.69 85 MET A N 1
ATOM 655 C CA . MET A 1 85 ? -10.671 2.322 -2.610 1.00 71.69 85 MET A CA 1
ATOM 656 C C . MET A 1 85 ? -10.263 0.918 -3.074 1.00 71.69 85 MET A C 1
ATOM 658 O O . MET A 1 85 ? -11.026 0.242 -3.763 1.00 71.69 85 MET A O 1
ATOM 662 N N . ASN A 1 86 ? -9.090 0.445 -2.659 1.00 75.44 86 ASN A N 1
ATOM 663 C CA . ASN A 1 86 ? -8.582 -0.877 -3.004 1.00 75.44 86 ASN A CA 1
ATOM 664 C C . ASN A 1 86 ? -9.458 -1.971 -2.373 1.00 75.44 86 ASN A C 1
ATOM 666 O O . ASN A 1 86 ? -9.847 -2.918 -3.049 1.00 75.44 86 ASN A O 1
ATOM 670 N N . TYR A 1 87 ? -9.906 -1.783 -1.128 1.00 78.38 87 TYR A N 1
ATOM 671 C CA . TYR A 1 87 ? -10.885 -2.663 -0.488 1.00 78.38 87 TYR A CA 1
ATOM 672 C C . TYR A 1 87 ? -12.248 -2.630 -1.187 1.00 78.38 87 TYR A C 1
ATOM 674 O O . TYR A 1 87 ? -12.873 -3.676 -1.348 1.00 78.38 87 TY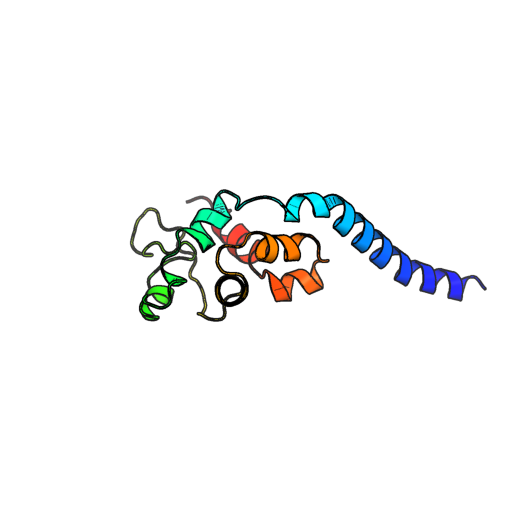R A O 1
ATOM 682 N N . ALA A 1 88 ? -12.703 -1.470 -1.664 1.00 78.56 88 ALA A N 1
ATOM 683 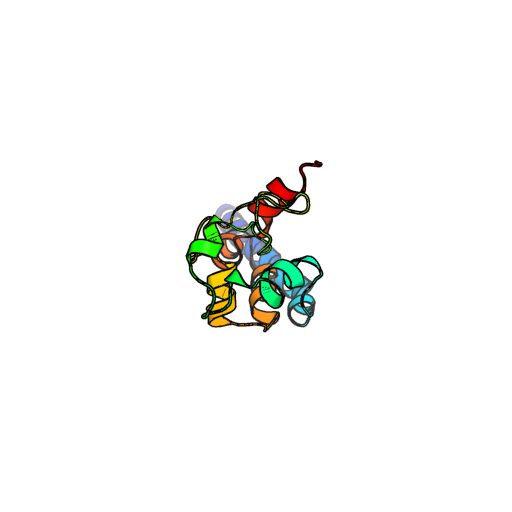C CA . ALA A 1 88 ? -13.953 -1.371 -2.415 1.00 78.56 88 ALA A CA 1
ATOM 684 C C . ALA A 1 88 ? -13.907 -2.146 -3.746 1.00 78.56 88 ALA A C 1
ATOM 686 O O . ALA A 1 88 ? -14.911 -2.733 -4.148 1.00 78.56 88 ALA A O 1
ATOM 687 N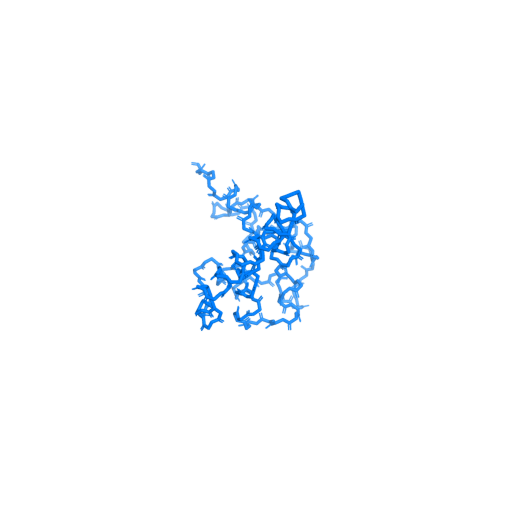 N . VAL A 1 89 ? -12.750 -2.181 -4.419 1.00 79.38 89 VAL A N 1
ATOM 688 C CA . VAL A 1 89 ? -12.582 -2.847 -5.725 1.00 79.38 89 VAL A CA 1
ATOM 689 C C . VAL A 1 89 ? -12.194 -4.325 -5.585 1.00 79.38 89 VAL A C 1
ATOM 691 O O . VAL A 1 89 ? -12.713 -5.182 -6.303 1.00 79.38 89 VAL A O 1
ATOM 694 N N . HIS A 1 90 ? -11.276 -4.644 -4.675 1.00 80.94 90 HIS A N 1
ATOM 695 C CA . HIS A 1 90 ? -10.640 -5.959 -4.561 1.00 80.94 90 HIS A CA 1
ATOM 696 C C . HIS A 1 90 ? -11.019 -6.720 -3.283 1.00 80.94 90 HIS A C 1
ATOM 698 O O . HIS A 1 90 ? -10.784 -7.931 -3.204 1.00 80.94 90 HIS A O 1
ATOM 704 N N . GLY A 1 91 ? -11.648 -6.066 -2.306 1.00 84.50 91 GLY A N 1
ATOM 705 C CA . GLY A 1 91 ? -12.030 -6.672 -1.034 1.00 84.50 91 GLY A CA 1
ATOM 706 C C . GLY A 1 91 ? -10.823 -7.260 -0.311 1.00 84.50 91 GLY A C 1
ATOM 707 O O . GLY A 1 91 ? -9.797 -6.617 -0.155 1.00 84.50 91 GLY A O 1
ATOM 708 N N . LEU A 1 92 ? -10.920 -8.522 0.102 1.00 83.31 92 LEU A N 1
ATOM 709 C CA . LEU A 1 92 ? -9.828 -9.237 0.774 1.00 83.31 92 LEU A CA 1
ATOM 710 C C . LEU A 1 92 ? -8.927 -10.022 -0.192 1.00 83.31 92 LEU A C 1
ATOM 712 O O . LEU A 1 92 ? -8.293 -10.990 0.221 1.00 83.31 92 LEU A O 1
ATOM 716 N N . ARG A 1 93 ? -8.897 -9.673 -1.485 1.00 83.12 93 ARG A N 1
ATOM 717 C CA . ARG A 1 93 ? -8.055 -10.359 -2.478 1.00 83.12 93 ARG A CA 1
ATOM 718 C C . ARG A 1 93 ? -6.661 -9.712 -2.511 1.00 83.12 93 ARG A C 1
ATOM 720 O O . ARG A 1 93 ? -6.549 -8.617 -3.059 1.00 83.12 93 ARG A O 1
ATOM 727 N N . PRO A 1 94 ? -5.596 -10.386 -2.029 1.00 79.94 94 PRO A N 1
ATOM 728 C CA . PRO A 1 94 ? -4.260 -9.787 -1.886 1.00 79.94 94 PRO A CA 1
ATOM 729 C C . PRO A 1 94 ? -3.654 -9.316 -3.209 1.00 79.94 94 PRO A C 1
ATOM 731 O O . PRO A 1 94 ? -2.925 -8.336 -3.248 1.00 79.94 94 PRO A O 1
ATOM 734 N N . PHE A 1 95 ? -4.021 -9.972 -4.313 1.00 81.00 95 PHE A N 1
ATOM 735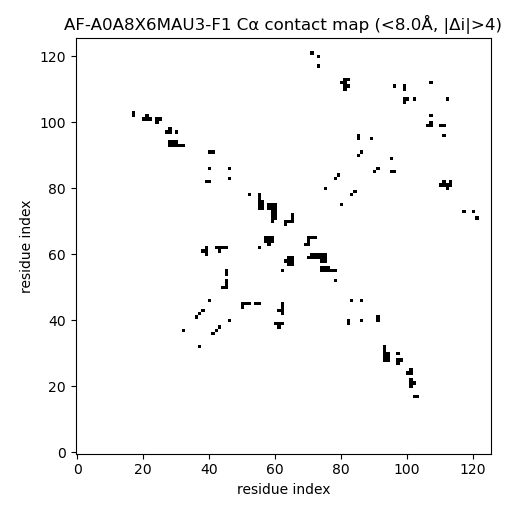 C CA . PHE A 1 95 ? -3.519 -9.662 -5.650 1.00 81.00 95 PHE A CA 1
ATOM 736 C C . PHE A 1 95 ? -3.626 -8.172 -6.019 1.00 81.00 95 PHE A C 1
ATOM 738 O O . PHE A 1 95 ? -2.702 -7.635 -6.615 1.00 81.00 95 PHE A O 1
ATOM 745 N N . GLY A 1 96 ? -4.732 -7.498 -5.670 1.00 73.69 96 GLY A N 1
ATOM 746 C CA . GLY A 1 96 ? -4.920 -6.073 -5.986 1.00 73.69 96 GLY A CA 1
ATOM 747 C C . GLY A 1 96 ? -4.005 -5.146 -5.182 1.00 73.69 96 GLY A C 1
ATOM 748 O O . GLY A 1 96 ? -3.559 -4.123 -5.691 1.00 73.69 96 GLY A O 1
ATOM 749 N N . TYR A 1 97 ? -3.672 -5.544 -3.955 1.00 75.81 97 TYR A N 1
ATOM 750 C CA . TYR A 1 97 ? -2.742 -4.830 -3.081 1.00 75.81 97 TYR A CA 1
ATOM 751 C C . TYR A 1 97 ? -1.299 -5.008 -3.566 1.00 75.81 97 TYR A C 1
ATOM 753 O O . TYR A 1 97 ? -0.564 -4.035 -3.691 1.00 75.81 97 TYR A O 1
ATOM 761 N N . HIS A 1 98 ? -0.940 -6.226 -3.978 1.00 77.88 98 HIS A N 1
ATOM 762 C CA . HIS A 1 98 ? 0.407 -6.552 -4.457 1.00 77.88 98 HIS A CA 1
ATOM 763 C C . HIS A 1 98 ? 0.684 -6.081 -5.889 1.00 77.88 98 HIS A C 1
ATOM 765 O O . HIS A 1 98 ? 1.840 -5.909 -6.267 1.00 77.88 98 HIS A O 1
ATOM 771 N N . LEU A 1 99 ? -0.352 -5.835 -6.703 1.00 72.75 99 LEU A N 1
ATOM 772 C CA . LEU A 1 99 ? -0.191 -5.343 -8.078 1.00 72.75 99 LEU A CA 1
ATOM 773 C C . LEU A 1 99 ? 0.590 -4.021 -8.128 1.00 72.75 99 LEU A C 1
ATOM 775 O O . LEU A 1 99 ? 1.401 -3.819 -9.032 1.00 72.75 99 LEU A O 1
ATOM 779 N N . GLY A 1 100 ? 0.369 -3.143 -7.147 1.00 67.94 100 GLY A N 1
ATOM 780 C CA . GLY A 1 100 ? 1.060 -1.859 -7.048 1.00 67.94 100 GLY A CA 1
ATOM 781 C C . GLY A 1 100 ? 2.570 -1.988 -6.848 1.00 67.94 100 GLY A C 1
ATOM 782 O O . GLY A 1 100 ? 3.318 -1.163 -7.366 1.00 67.94 100 GLY A O 1
ATOM 783 N N . GLU A 1 101 ? 3.023 -3.059 -6.192 1.00 68.62 101 GLU A N 1
ATOM 784 C CA . GLU A 1 101 ? 4.440 -3.353 -5.932 1.00 68.62 101 GLU A CA 1
ATOM 785 C C . GLU A 1 101 ? 5.234 -3.638 -7.210 1.00 68.62 101 GLU A C 1
ATOM 787 O O . GLU A 1 101 ? 6.439 -3.406 -7.276 1.00 68.62 101 GLU A O 1
ATOM 792 N N . CYS A 1 102 ? 4.554 -4.115 -8.253 1.00 67.56 102 CYS A N 1
ATOM 793 C CA . CYS A 1 102 ? 5.168 -4.399 -9.546 1.00 67.56 102 CYS A CA 1
ATOM 794 C C . CYS A 1 102 ? 5.255 -3.160 -10.454 1.00 67.56 102 CYS A C 1
ATOM 796 O O . CYS A 1 102 ? 5.818 -3.245 -11.548 1.00 67.56 102 CYS A O 1
ATOM 798 N N . LEU A 1 103 ? 4.682 -2.023 -10.040 1.00 66.25 103 LEU A N 1
ATOM 799 C CA . LEU A 1 103 ? 4.626 -0.799 -10.834 1.00 66.25 103 LEU A CA 1
ATOM 800 C C . LEU A 1 103 ? 5.747 0.178 -10.443 1.00 66.25 103 LEU A C 1
ATOM 802 O O . LEU A 1 103 ? 6.118 0.286 -9.274 1.00 66.25 103 LEU A O 1
ATOM 806 N N . PRO A 1 104 ? 6.281 0.955 -11.401 1.00 65.69 104 PRO A N 1
ATOM 807 C CA . PRO A 1 104 ? 7.268 1.983 -11.100 1.00 65.69 104 PRO A CA 1
ATOM 808 C C . PRO A 1 104 ? 6.680 3.092 -10.206 1.00 65.69 104 PRO A C 1
ATOM 810 O O . PRO A 1 104 ? 5.510 3.457 -10.325 1.00 65.69 104 PRO A O 1
ATOM 813 N N . MET A 1 105 ? 7.530 3.677 -9.352 1.00 62.94 105 MET A N 1
ATOM 814 C CA . MET A 1 105 ? 7.202 4.677 -8.315 1.00 62.94 105 MET A CA 1
ATOM 815 C C . MET A 1 105 ? 6.144 5.744 -8.675 1.00 62.94 105 MET A C 1
ATOM 817 O O . MET A 1 105 ? 5.240 5.951 -7.866 1.00 62.94 105 MET A O 1
ATOM 821 N N . PRO A 1 106 ? 6.184 6.420 -9.845 1.00 60.16 106 PRO A N 1
ATOM 822 C CA . PRO A 1 106 ? 5.173 7.430 -10.177 1.00 60.16 106 PRO A CA 1
ATOM 823 C C . PRO A 1 106 ? 3.766 6.849 -10.360 1.00 60.16 106 PRO A C 1
ATOM 825 O O . PRO A 1 106 ? 2.785 7.535 -10.096 1.00 60.16 106 PRO A O 1
ATOM 828 N N . VAL A 1 107 ? 3.655 5.588 -10.785 1.00 60.34 107 VAL A N 1
ATOM 829 C CA . VAL A 1 107 ? 2.371 4.892 -10.916 1.00 60.34 107 VAL A CA 1
ATOM 830 C C . VAL A 1 107 ? 1.941 4.334 -9.558 1.00 60.34 107 VAL A C 1
ATOM 832 O O . VAL A 1 107 ? 0.779 4.449 -9.193 1.00 60.34 107 VAL A O 1
ATOM 835 N N . ARG A 1 108 ? 2.877 3.821 -8.753 1.00 61.38 108 ARG A N 1
ATOM 836 C CA . ARG A 1 108 ? 2.595 3.302 -7.403 1.00 61.38 108 ARG A CA 1
ATOM 837 C C . ARG A 1 108 ? 1.983 4.362 -6.471 1.00 61.38 108 ARG A C 1
ATOM 839 O O . ARG A 1 108 ? 1.036 4.060 -5.751 1.00 61.38 108 ARG A O 1
ATOM 846 N N . LEU A 1 109 ? 2.412 5.627 -6.568 1.00 54.53 109 LEU A N 1
ATOM 847 C CA . LEU A 1 109 ? 1.862 6.740 -5.772 1.00 54.53 109 LEU A CA 1
ATOM 848 C C . LEU A 1 109 ? 0.359 7.000 -6.015 1.00 54.53 109 LEU A C 1
ATOM 850 O O . LEU A 1 109 ? -0.325 7.499 -5.128 1.00 54.53 109 LEU A O 1
ATOM 854 N N . LEU A 1 110 ? -0.147 6.657 -7.205 1.00 53.00 110 LEU A N 1
ATOM 855 C CA . LEU A 1 110 ? -1.560 6.790 -7.580 1.00 53.00 110 LEU A CA 1
ATOM 856 C C . LEU A 1 110 ? -2.428 5.621 -7.093 1.00 53.00 110 LEU A C 1
ATOM 858 O O . LEU A 1 110 ? -3.637 5.793 -6.971 1.00 53.00 110 LEU A O 1
ATOM 862 N N . PHE A 1 111 ? -1.835 4.447 -6.847 1.00 48.69 111 PHE A N 1
ATOM 863 C CA . PHE A 1 111 ? -2.579 3.203 -6.614 1.00 48.69 111 PHE A CA 1
ATOM 864 C C . PHE A 1 111 ? -2.439 2.630 -5.206 1.00 48.69 111 PHE A C 1
ATOM 866 O O . PHE A 1 111 ? -3.412 2.074 -4.702 1.00 48.69 111 PHE A O 1
ATOM 873 N N . THR A 1 112 ? -1.274 2.746 -4.566 1.00 51.34 112 THR A N 1
ATOM 874 C CA . THR A 1 112 ? -1.075 2.200 -3.214 1.00 51.34 112 THR A CA 1
ATOM 875 C C . THR A 1 112 ? -1.004 3.293 -2.169 1.00 51.34 112 THR A C 1
ATOM 877 O O . THR A 1 112 ? -1.584 3.124 -1.115 1.00 51.34 112 THR A O 1
ATOM 880 N N . GLY A 1 113 ? -0.383 4.443 -2.453 1.00 49.91 113 GLY A N 1
ATOM 881 C CA . GLY A 1 113 ? -0.344 5.627 -1.577 1.00 49.91 113 GLY A CA 1
ATOM 882 C C . GLY A 1 113 ? 0.077 5.409 -0.107 1.00 49.91 113 GLY A C 1
ATOM 883 O O . GLY A 1 113 ? 0.047 6.364 0.666 1.00 49.91 113 GLY A O 1
ATOM 884 N N . THR A 1 114 ? 0.501 4.207 0.288 1.00 46.22 114 THR A N 1
ATOM 885 C CA . THR A 1 114 ? 0.645 3.801 1.695 1.00 46.22 114 THR A CA 1
ATOM 886 C C . THR A 1 114 ? 2.085 3.612 2.148 1.00 46.22 114 THR A C 1
ATOM 888 O O . THR A 1 114 ? 2.368 3.780 3.330 1.00 46.22 114 THR A O 1
ATOM 891 N N . ASP A 1 115 ? 3.045 3.382 1.256 1.00 45.25 115 ASP A N 1
ATOM 892 C CA . ASP A 1 115 ? 4.346 2.887 1.739 1.00 45.25 115 ASP A CA 1
ATOM 893 C C . ASP A 1 115 ? 5.300 3.973 2.235 1.00 45.25 115 ASP A C 1
ATOM 895 O O . ASP A 1 115 ? 6.331 3.658 2.811 1.00 45.25 115 ASP A O 1
ATOM 899 N N . TYR A 1 116 ? 4.993 5.256 2.043 1.00 40.47 116 TYR A N 1
ATOM 900 C CA . TYR A 1 116 ? 5.873 6.331 2.523 1.00 40.47 116 TYR A CA 1
ATOM 901 C C . TYR A 1 116 ? 5.283 7.134 3.670 1.00 40.47 116 TYR A C 1
ATOM 903 O O . TYR A 1 116 ? 6.034 7.558 4.547 1.00 40.47 116 TYR A O 1
ATOM 911 N N . PHE A 1 117 ? 3.966 7.332 3.715 1.00 40.75 117 PHE A N 1
ATOM 912 C CA . PHE A 1 117 ? 3.378 8.162 4.764 1.00 40.75 117 PHE A CA 1
ATOM 913 C C . PHE A 1 117 ? 3.264 7.399 6.097 1.00 40.75 117 PHE A C 1
ATOM 915 O O . PHE A 1 117 ? 3.586 7.9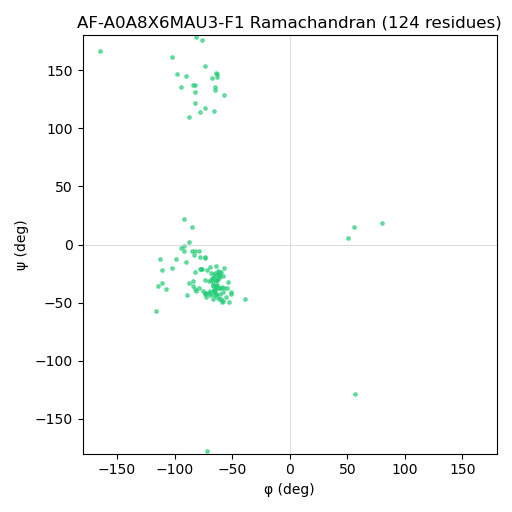69 7.136 1.00 40.75 117 PHE A O 1
ATOM 922 N N . ASP A 1 118 ? 2.942 6.097 6.079 1.00 42.28 118 ASP A N 1
ATOM 923 C CA . ASP A 1 118 ? 2.864 5.274 7.302 1.00 42.28 118 ASP A CA 1
ATOM 924 C C . ASP A 1 118 ? 4.210 4.705 7.769 1.00 42.28 118 ASP A C 1
ATOM 926 O O . ASP A 1 118 ? 4.446 4.594 8.972 1.00 42.28 118 ASP A O 1
ATOM 930 N N . LEU A 1 119 ? 5.146 4.407 6.862 1.00 42.06 119 LEU A N 1
ATOM 931 C CA . LEU A 1 119 ? 6.521 4.046 7.245 1.00 42.06 119 LEU A CA 1
ATOM 932 C C . LEU A 1 119 ? 7.232 5.223 7.917 1.00 42.06 119 LEU A C 1
ATOM 934 O O . LEU A 1 119 ? 7.925 5.028 8.910 1.00 42.06 119 LEU A O 1
ATOM 938 N N . THR A 1 120 ? 6.994 6.453 7.452 1.00 40.09 120 THR A N 1
ATOM 939 C CA . THR A 1 120 ? 7.561 7.644 8.101 1.00 40.09 120 THR A CA 1
ATOM 940 C C . THR A 1 120 ? 6.985 7.856 9.501 1.00 40.09 120 THR A C 1
ATOM 942 O O . THR A 1 120 ? 7.727 8.258 10.387 1.00 40.09 120 THR A O 1
ATOM 945 N N . ILE A 1 121 ? 5.701 7.562 9.742 1.00 43.78 121 ILE A N 1
ATOM 946 C CA . ILE A 1 121 ? 5.079 7.771 11.061 1.00 43.78 121 ILE A CA 1
ATOM 947 C C . ILE A 1 121 ? 5.333 6.589 12.017 1.00 43.78 121 ILE A C 1
ATOM 949 O O . ILE A 1 121 ? 5.558 6.818 13.204 1.00 43.78 121 ILE A O 1
ATOM 953 N N . SER A 1 122 ? 5.372 5.344 11.528 1.00 42.84 122 SER A N 1
ATOM 954 C CA . SER A 1 122 ? 5.654 4.152 12.352 1.00 42.84 122 SER A CA 1
ATOM 955 C C . SER A 1 122 ? 7.138 3.948 12.683 1.00 42.84 122 SER A C 1
ATOM 957 O O . SER A 1 122 ? 7.448 3.289 13.674 1.00 42.84 122 SER A O 1
ATOM 959 N N . MET A 1 123 ? 8.061 4.535 11.907 1.00 40.41 123 MET A N 1
ATOM 960 C CA . MET A 1 123 ? 9.500 4.523 12.212 1.00 40.41 123 MET A CA 1
ATOM 961 C C . MET A 1 123 ? 9.897 5.456 13.358 1.00 40.41 123 MET A C 1
ATOM 963 O O . MET A 1 123 ? 11.034 5.370 13.826 1.00 40.41 123 MET A O 1
ATOM 967 N N . PHE A 1 124 ? 9.006 6.333 13.832 1.00 36.50 124 PHE A N 1
ATOM 968 C CA . PHE A 1 124 ? 9.284 7.089 15.046 1.00 36.50 124 PHE A CA 1
ATOM 969 C C . PHE A 1 124 ? 9.049 6.190 16.267 1.00 36.50 124 PHE A C 1
ATOM 971 O O . PHE A 1 124 ? 7.913 5.775 16.513 1.00 36.50 124 PHE A O 1
ATOM 978 N N . PRO A 1 125 ? 10.103 5.863 17.039 1.00 39.47 125 PRO A N 1
ATOM 979 C CA . PRO A 1 125 ? 9.926 5.132 18.280 1.00 39.47 125 PRO A CA 1
ATOM 980 C C . PRO A 1 125 ? 9.097 5.985 19.249 1.00 39.47 125 PRO A C 1
ATOM 982 O O . PRO A 1 125 ? 9.218 7.213 19.268 1.00 39.47 125 PRO A O 1
ATOM 985 N N . LYS A 1 126 ? 8.241 5.315 20.027 1.00 51.75 126 LYS A N 1
ATOM 986 C CA . LYS A 1 126 ? 7.565 5.906 21.189 1.00 51.75 126 LYS A CA 1
ATOM 987 C C . LYS A 1 126 ? 8.575 6.442 22.199 1.00 51.75 126 LYS A C 1
ATOM 989 O O . LYS A 1 126 ? 9.608 5.764 22.398 1.00 51.75 126 LYS A O 1
#

pLDDT: mean 71.06, std 12.96, range [36.5, 86.69]

Mean predicted aligned error: 10.66 Å

Secondary structure (DSSP, 8-state):
-HHHHHHHHHHHHHHHHHHHHHHHHGGGGG----HHHIIIIIS-GGGSTTS-TTHHHHB-TTS-BTTSTT---PPP--TT-HHHHHHHHHTT-HHHHHHGGGS-HHHHHHHT--TTHHHHHHTS--

Solvent-accessible surface area (backbone atoms only — not comparable to full-atom values): 7312 Å² total; per-residue (Å²): 116,69,73,60,54,52,57,49,47,69,58,46,52,59,52,52,52,44,50,50,50,25,60,74,42,50,69,55,35,76,42,75,69,53,81,64,48,36,40,54,57,72,66,17,54,68,76,38,93,85,46,63,77,67,49,45,79,49,16,17,59,53,51,38,51,44,90,42,91,86,36,82,65,45,64,45,91,53,81,83,34,42,64,45,51,47,36,72,75,43,54,92,45,40,42,66,68,37,50,34,75,40,43,58,70,84,58,21,59,78,60,44,64,48,82,61,65,52,51,62,58,67,68,54,79,132

Foldseek 3Di:
DVVVVVVVCVVVVVVVVLVVLLVVLVVVLPDADDPLCCQQAVVAPCLPPPDDQVQQVQAANSSHGCPDPPGLNHGDPHCPALSSVLCVVQNRNCNQQSVLSSGPDVVSCVRNVPDPPVCVSNPDDD

Radius of gyration: 18.47 Å; Cα contacts (8 Å, |Δi|>4): 110; chains: 1; bounding box: 47×27×60 Å